Protein AF-A0A8H5DCV3-F1 (afdb_monomer_lite)

Secondary structure (DSSP, 8-state):
-----------PPPP---------------PPPP---------------PPP-PPPP--PPPPPPPP-PPPPTT--EEEEEE-TT--EEEEEE-TT--HHHHHHHTT--------

pLDDT: mean 71.94, std 15.12, range [40.69, 93.62]

Foldseek 3Di:
DDDDDDDDDDDDDDDDDDDDDDDDDDDDDDDDDDDDDDDPDPPPPPPPPDPDDDDDDDDDDDDDADDFDDEDPPQWDWDWDQDPVRDIDIDTGHPPHDPVSVCVVVVHDDDDPDD

Structure (mmCIF, N/CA/C/O backbone):
data_AF-A0A8H5DCV3-F1
#
_entry.id   AF-A0A8H5DCV3-F1
#
loop_
_atom_site.group_PDB
_atom_site.id
_atom_site.type_symbol
_atom_site.label_atom_id
_atom_site.label_alt_id
_atom_site.label_comp_id
_atom_site.label_asym_id
_atom_site.label_entity_id
_atom_site.label_seq_id
_atom_site.pdbx_PDB_ins_code
_atom_site.Cartn_x
_atom_site.Cartn_y
_atom_site.Cartn_z
_atom_site.occupancy
_atom_site.B_iso_or_equiv
_atom_site.auth_seq_id
_atom_site.auth_comp_id
_atom_site.auth_asym_id
_atom_site.auth_atom_id
_atom_site.pdbx_PDB_model_num
ATOM 1 N N . MET A 1 1 ? -24.229 2.708 -36.470 1.00 41.97 1 MET A N 1
ATOM 2 C CA . MET A 1 1 ? -23.001 2.862 -37.281 1.00 41.97 1 MET A CA 1
ATOM 3 C C . MET A 1 1 ? -21.816 2.696 -36.338 1.00 41.97 1 MET A C 1
ATOM 5 O O . MET A 1 1 ? -21.553 3.608 -35.572 1.00 41.97 1 MET A O 1
ATOM 9 N N . SER A 1 2 ? -21.192 1.516 -36.292 1.00 40.69 2 SER A N 1
ATOM 10 C CA . SER A 1 2 ? -20.056 1.236 -35.401 1.00 40.69 2 SER A CA 1
ATOM 11 C C . SER A 1 2 ? -18.868 0.804 -36.253 1.00 40.69 2 SER A C 1
ATOM 13 O O . SER A 1 2 ? -18.969 -0.170 -36.997 1.00 40.69 2 SER A O 1
ATOM 15 N N . ALA A 1 3 ? -17.790 1.586 -36.221 1.00 48.38 3 ALA A N 1
ATOM 16 C CA . ALA A 1 3 ? -16.588 1.349 -37.007 1.00 48.38 3 ALA A CA 1
ATOM 17 C C . ALA A 1 3 ? -15.575 0.548 -36.176 1.00 48.38 3 ALA A C 1
ATOM 19 O O . ALA A 1 3 ? -14.965 1.080 -35.249 1.00 48.38 3 ALA A O 1
ATOM 20 N N . SER A 1 4 ? -15.384 -0.724 -36.531 1.00 53.03 4 SER A N 1
ATOM 21 C CA . SER A 1 4 ? -14.284 -1.550 -36.027 1.00 53.03 4 SER A CA 1
ATOM 22 C C . SER A 1 4 ? -12.950 -1.007 -36.539 1.00 53.03 4 SER A C 1
ATOM 24 O O . SER A 1 4 ? -12.705 -0.966 -37.743 1.00 53.03 4 SER A O 1
ATOM 26 N N . ARG A 1 5 ? -12.073 -0.588 -35.624 1.00 64.88 5 ARG A N 1
ATOM 27 C CA . ARG A 1 5 ? -10.695 -0.196 -35.939 1.00 64.88 5 ARG A CA 1
ATOM 28 C C . ARG A 1 5 ? -9.798 -1.429 -35.835 1.00 64.88 5 ARG A C 1
ATOM 30 O O . ARG A 1 5 ? -9.446 -1.848 -34.738 1.00 64.88 5 ARG A O 1
ATOM 37 N N . SER A 1 6 ? -9.450 -2.016 -36.977 1.00 51.75 6 SER A N 1
ATOM 38 C CA . SER A 1 6 ? -8.407 -3.043 -37.066 1.00 51.75 6 SER A CA 1
ATOM 39 C C . SER A 1 6 ? -7.031 -2.400 -36.902 1.00 51.75 6 SER A C 1
ATOM 41 O O . SER A 1 6 ? -6.631 -1.572 -37.717 1.00 51.75 6 SER A O 1
ATOM 43 N N . PHE A 1 7 ? -6.290 -2.807 -35.873 1.00 57.69 7 PHE A N 1
ATOM 44 C CA . PHE A 1 7 ? -4.870 -2.493 -35.739 1.00 57.69 7 PHE A CA 1
ATOM 45 C C . PHE A 1 7 ? -4.058 -3.574 -36.458 1.00 57.69 7 PHE A C 1
ATOM 47 O O . PHE A 1 7 ? -4.066 -4.737 -36.060 1.00 57.69 7 PHE A O 1
ATOM 54 N N . ALA A 1 8 ? -3.388 -3.197 -37.546 1.00 53.12 8 ALA A N 1
ATOM 55 C CA . ALA A 1 8 ? -2.469 -4.074 -38.258 1.00 53.12 8 ALA A CA 1
ATOM 56 C C . ALA A 1 8 ? -1.158 -4.199 -37.466 1.00 53.12 8 ALA A C 1
ATOM 58 O O . ALA A 1 8 ? -0.436 -3.220 -37.280 1.00 53.12 8 ALA A O 1
ATOM 59 N N . THR A 1 9 ? -0.842 -5.402 -36.994 1.00 53.47 9 THR A N 1
ATOM 60 C CA . THR A 1 9 ? 0.440 -5.727 -36.365 1.00 53.47 9 THR A CA 1
ATOM 61 C C . THR A 1 9 ? 1.431 -6.190 -37.432 1.00 53.47 9 THR A C 1
ATOM 63 O O . THR A 1 9 ? 1.446 -7.343 -37.856 1.00 53.47 9 THR A O 1
ATOM 66 N N . CYS A 1 10 ? 2.289 -5.279 -37.888 1.00 49.78 10 CYS A N 1
ATOM 67 C CA . CYS A 1 10 ? 3.424 -5.630 -38.739 1.00 49.78 10 CYS A CA 1
ATOM 68 C C . CYS A 1 10 ? 4.555 -6.208 -37.872 1.00 49.78 10 CYS A C 1
ATOM 70 O O . CYS A 1 10 ? 5.283 -5.467 -37.215 1.00 49.78 10 CYS A O 1
ATOM 72 N N . LEU A 1 11 ? 4.718 -7.534 -37.867 1.00 62.47 11 LEU A N 1
ATOM 73 C CA . LEU A 1 11 ? 5.873 -8.204 -37.261 1.00 62.47 11 LEU A CA 1
ATOM 74 C C . LEU A 1 11 ? 7.071 -8.149 -38.221 1.00 62.47 11 LEU A C 1
ATOM 76 O O . LEU A 1 11 ? 7.170 -8.941 -39.160 1.00 62.47 11 LEU A O 1
ATOM 80 N N . ALA A 1 12 ? 8.002 -7.226 -37.978 1.00 58.28 12 ALA A N 1
ATOM 81 C CA . ALA A 1 12 ? 9.313 -7.254 -38.617 1.00 58.28 12 ALA A CA 1
ATOM 82 C C . ALA A 1 12 ? 10.156 -8.386 -38.000 1.00 58.28 12 ALA A C 1
ATOM 84 O O . ALA A 1 12 ? 10.436 -8.396 -36.802 1.00 58.28 12 ALA A O 1
ATOM 85 N N . LYS A 1 13 ? 10.546 -9.363 -38.824 1.00 55.94 13 LYS A N 1
ATOM 86 C CA . LYS A 1 13 ? 11.434 -10.468 -38.440 1.00 55.94 13 LYS A CA 1
ATOM 87 C C . LYS A 1 13 ? 12.854 -9.929 -38.238 1.00 55.94 13 LYS A C 1
ATOM 89 O O . LYS A 1 13 ? 13.450 -9.417 -39.181 1.00 55.94 13 LYS A O 1
ATOM 94 N N . ILE A 1 14 ? 13.394 -10.062 -37.029 1.00 60.09 14 ILE A N 1
ATOM 95 C CA . ILE A 1 14 ? 14.780 -9.693 -36.706 1.00 60.09 14 ILE A CA 1
ATOM 96 C C . ILE A 1 14 ? 15.674 -10.924 -36.935 1.00 60.09 14 ILE A C 1
ATOM 98 O O . ILE A 1 14 ? 15.394 -11.974 -36.350 1.00 60.09 14 ILE A O 1
ATOM 102 N N . PRO A 1 15 ? 16.746 -10.849 -37.745 1.00 53.91 15 PRO A N 1
ATOM 103 C CA . PRO A 1 15 ? 17.727 -11.922 -37.809 1.00 53.91 15 PRO A CA 1
ATOM 104 C C . PRO A 1 15 ? 18.585 -11.921 -36.538 1.00 53.91 15 PRO A C 1
ATOM 106 O O . PRO A 1 15 ? 19.250 -10.941 -36.203 1.00 53.91 15 PRO A O 1
ATOM 109 N N . VAL A 1 16 ? 18.585 -13.051 -35.833 1.00 59.47 16 VAL A N 1
ATOM 110 C CA . VAL A 1 16 ? 19.503 -13.313 -34.725 1.00 59.47 16 VAL A CA 1
ATOM 111 C C . VAL A 1 16 ? 20.841 -13.742 -35.318 1.00 59.47 16 VAL A C 1
ATOM 113 O O . VAL A 1 16 ? 21.055 -14.912 -35.615 1.00 59.47 16 VAL A O 1
ATOM 116 N N . THR A 1 17 ? 21.764 -12.799 -35.483 1.00 57.59 17 THR A N 1
ATOM 117 C CA . THR A 1 17 ? 23.189 -13.121 -35.637 1.00 57.59 17 THR A CA 1
ATOM 118 C C . THR A 1 17 ? 23.968 -12.479 -34.506 1.00 57.59 17 THR A C 1
ATOM 120 O O . THR A 1 17 ? 24.496 -11.374 -34.615 1.00 57.59 17 THR A O 1
ATOM 123 N N . ALA A 1 18 ? 24.026 -13.207 -33.395 1.00 55.81 18 ALA A N 1
ATOM 124 C CA . ALA A 1 18 ? 25.054 -13.043 -32.388 1.00 55.81 18 ALA A CA 1
ATOM 125 C C . ALA A 1 18 ? 26.340 -13.701 -32.906 1.00 55.81 18 ALA A C 1
ATOM 127 O O . ALA A 1 18 ? 26.369 -14.906 -33.119 1.00 55.81 18 ALA A O 1
ATOM 128 N N . CYS A 1 19 ? 27.406 -12.923 -33.089 1.00 48.53 19 CYS A N 1
ATOM 129 C CA . CYS A 1 19 ? 28.767 -13.450 -33.156 1.00 48.53 19 CYS A CA 1
ATOM 130 C C . CYS A 1 19 ? 29.738 -12.380 -32.647 1.00 48.53 19 CYS A C 1
ATOM 132 O O . CYS A 1 19 ? 30.203 -11.519 -33.391 1.00 48.53 19 CYS A O 1
ATOM 134 N N . ARG A 1 20 ? 30.037 -12.432 -31.343 1.00 57.97 20 ARG A N 1
ATOM 135 C CA . ARG A 1 20 ? 31.195 -11.744 -30.765 1.00 57.97 20 ARG A CA 1
ATOM 136 C C . ARG A 1 20 ? 32.446 -12.445 -31.290 1.00 57.97 20 ARG A C 1
ATOM 138 O O . ARG A 1 20 ? 32.690 -13.595 -30.937 1.00 57.97 20 ARG A O 1
ATOM 145 N N . ARG A 1 21 ? 33.248 -11.766 -32.107 1.00 46.25 21 ARG A N 1
ATOM 146 C CA . ARG A 1 21 ? 34.617 -12.197 -32.417 1.00 46.25 21 ARG A CA 1
ATOM 147 C C . ARG A 1 21 ? 35.589 -11.090 -32.039 1.00 46.25 21 ARG A C 1
ATOM 149 O O . ARG A 1 21 ? 35.752 -10.107 -32.749 1.00 46.25 21 ARG A O 1
ATOM 156 N N . THR A 1 22 ? 36.210 -11.272 -30.882 1.00 57.88 22 THR A N 1
ATOM 157 C CA . THR A 1 22 ? 37.427 -10.583 -30.456 1.00 57.88 22 THR A CA 1
ATOM 158 C C . THR A 1 22 ? 38.589 -11.041 -31.338 1.00 57.88 22 THR A C 1
ATOM 160 O O . THR A 1 22 ? 38.841 -12.242 -31.433 1.00 57.88 22 THR A O 1
ATOM 163 N N . LEU A 1 23 ? 39.301 -10.110 -31.974 1.00 59.84 23 LEU A N 1
ATOM 164 C CA . LEU A 1 23 ? 40.571 -10.383 -32.655 1.00 59.84 23 LEU A CA 1
ATOM 165 C C . LEU A 1 23 ? 41.731 -9.836 -31.805 1.00 59.84 23 LEU A C 1
ATOM 167 O O . LEU A 1 23 ? 41.642 -8.690 -31.359 1.00 59.84 23 LEU A O 1
ATOM 171 N N . PRO A 1 24 ? 42.811 -10.607 -31.573 1.00 52.31 24 PRO A N 1
ATOM 172 C CA . PRO A 1 24 ? 44.004 -10.102 -30.910 1.00 52.31 24 PRO A CA 1
ATOM 173 C C . PRO A 1 24 ? 44.884 -9.307 -31.884 1.00 52.31 24 PRO A C 1
ATOM 175 O O . PRO A 1 24 ? 44.973 -9.612 -33.075 1.00 52.31 24 PRO A O 1
ATOM 178 N N . MET A 1 25 ? 45.553 -8.289 -31.344 1.00 50.94 25 MET A N 1
ATOM 179 C CA . MET A 1 25 ? 46.533 -7.463 -32.043 1.00 50.94 25 MET A CA 1
ATOM 180 C C . MET A 1 25 ? 47.701 -8.298 -32.587 1.00 50.94 25 MET A C 1
ATOM 182 O O . MET A 1 25 ? 48.289 -9.098 -31.862 1.00 50.94 25 MET A O 1
ATOM 186 N N . ARG A 1 26 ? 48.109 -8.037 -33.834 1.00 51.50 26 ARG A N 1
ATOM 187 C CA . ARG A 1 26 ? 49.467 -8.330 -34.307 1.00 51.50 26 ARG A CA 1
ATOM 188 C C . ARG A 1 26 ? 50.173 -7.026 -34.652 1.00 51.50 26 ARG A C 1
ATOM 190 O O . ARG A 1 26 ? 49.723 -6.280 -35.515 1.00 51.50 26 ARG A O 1
ATOM 197 N N . LEU A 1 27 ? 51.285 -6.784 -33.965 1.00 53.00 27 LEU A N 1
ATOM 198 C CA . LEU A 1 27 ? 52.268 -5.766 -34.306 1.00 53.00 27 LEU A CA 1
ATOM 199 C C . LEU A 1 27 ? 53.041 -6.256 -35.536 1.00 53.00 27 LEU A C 1
ATOM 201 O O . LEU A 1 27 ? 53.692 -7.297 -35.480 1.00 53.00 27 LEU A O 1
ATOM 205 N N . SER A 1 28 ? 52.953 -5.526 -36.644 1.00 51.00 28 SER A N 1
ATOM 206 C CA . SER A 1 28 ? 53.816 -5.731 -37.804 1.00 51.00 28 SER A CA 1
ATOM 207 C C . SER A 1 28 ? 54.442 -4.390 -38.159 1.00 51.00 28 SER A C 1
ATOM 209 O O . SER A 1 28 ? 53.754 -3.441 -38.531 1.00 51.00 28 SER A O 1
ATOM 211 N N . GLN A 1 29 ? 55.751 -4.304 -37.935 1.00 58.50 29 GLN A N 1
ATOM 212 C CA . GLN A 1 29 ? 56.591 -3.200 -38.370 1.00 58.50 29 GLN A CA 1
ATOM 213 C C . GLN A 1 29 ? 56.742 -3.297 -39.889 1.00 58.50 29 GLN A C 1
ATOM 215 O O . GLN A 1 29 ? 57.239 -4.304 -40.383 1.00 58.50 29 GLN A O 1
ATOM 220 N N . ASN A 1 30 ? 56.347 -2.253 -40.616 1.00 50.00 30 ASN A N 1
ATOM 221 C CA . ASN A 1 30 ? 56.693 -2.092 -42.023 1.00 50.00 30 ASN A CA 1
ATOM 222 C C . ASN A 1 30 ? 57.320 -0.711 -42.223 1.00 50.00 30 ASN A C 1
ATOM 224 O O . ASN A 1 30 ? 56.689 0.315 -41.980 1.00 50.00 30 ASN A O 1
ATOM 228 N N . ILE A 1 31 ? 58.580 -0.716 -42.651 1.00 58.19 31 ILE A N 1
ATOM 229 C CA . ILE A 1 31 ? 59.338 0.450 -43.105 1.00 58.19 31 ILE A CA 1
ATOM 230 C C . ILE A 1 31 ? 58.941 0.707 -44.566 1.00 58.19 31 ILE A C 1
ATOM 232 O O . ILE A 1 31 ? 59.111 -0.203 -45.379 1.00 58.19 31 ILE A O 1
ATOM 236 N N . PRO A 1 32 ? 58.473 1.905 -44.956 1.00 53.38 32 PRO A N 1
ATOM 237 C CA . PRO A 1 32 ? 58.425 2.278 -46.359 1.00 53.38 32 PRO A CA 1
ATOM 238 C C . PRO A 1 32 ? 59.682 3.062 -46.750 1.00 53.38 32 PRO A C 1
ATOM 240 O O . PRO A 1 32 ? 59.981 4.126 -46.204 1.00 53.38 32 PRO A O 1
ATOM 243 N N . SER A 1 33 ? 60.404 2.528 -47.733 1.00 56.88 33 SER A N 1
ATOM 244 C CA . SER A 1 33 ? 61.365 3.269 -48.542 1.00 56.88 33 SER A CA 1
ATOM 245 C C . SER A 1 33 ? 60.644 4.313 -49.401 1.00 56.88 33 SER A C 1
ATOM 247 O O . SER A 1 33 ? 59.525 4.126 -49.878 1.00 56.88 33 SER A O 1
ATOM 249 N N . GLN A 1 34 ? 61.303 5.456 -49.544 1.00 61.91 34 GLN A N 1
ATOM 250 C CA . GLN A 1 34 ? 60.794 6.668 -50.167 1.00 61.91 34 GLN A CA 1
ATOM 251 C C . GLN A 1 34 ? 60.575 6.504 -51.678 1.00 61.91 34 GLN A C 1
ATOM 253 O O . GLN A 1 34 ? 61.426 5.975 -52.388 1.00 61.91 34 GLN A O 1
ATOM 258 N N . SER A 1 35 ? 59.486 7.074 -52.190 1.00 54.53 35 SER A N 1
ATOM 259 C CA . SER A 1 35 ? 59.411 7.566 -53.568 1.00 54.53 35 SER A CA 1
ATOM 260 C C . SER A 1 35 ? 58.370 8.684 -53.624 1.00 54.53 35 SER A C 1
ATOM 262 O O . SER A 1 35 ? 57.163 8.458 -53.548 1.00 54.53 35 SER A O 1
ATOM 264 N N . SER A 1 36 ? 58.868 9.909 -53.733 1.00 62.81 36 SER A N 1
ATOM 265 C CA . SER A 1 36 ? 58.110 11.138 -53.915 1.00 62.81 36 SER A CA 1
ATOM 266 C C . SER A 1 36 ? 57.447 11.181 -55.293 1.00 62.81 36 SER A C 1
ATOM 268 O O . SER A 1 36 ? 58.134 11.326 -56.304 1.00 62.81 36 SER A O 1
ATOM 270 N N . ARG A 1 37 ? 56.114 11.154 -55.341 1.00 55.59 37 ARG A N 1
ATOM 271 C CA . ARG A 1 37 ? 55.339 11.767 -56.429 1.00 55.59 37 ARG A CA 1
ATOM 272 C C . ARG A 1 37 ? 54.131 12.457 -55.816 1.00 55.59 37 ARG A C 1
ATOM 274 O O . ARG A 1 37 ? 53.209 11.802 -55.342 1.00 55.59 37 ARG A O 1
ATOM 281 N N . GLY A 1 38 ? 54.192 13.785 -55.773 1.00 55.34 38 GLY A N 1
ATOM 282 C CA . GLY A 1 38 ? 53.109 14.621 -55.281 1.00 55.34 38 GLY A CA 1
ATOM 283 C C . GLY A 1 38 ? 51.854 14.399 -56.115 1.00 55.34 38 GLY A C 1
ATOM 284 O O . GLY A 1 38 ? 51.825 14.720 -57.300 1.00 55.34 38 GLY A O 1
ATOM 285 N N . GLN A 1 39 ? 50.822 13.851 -55.485 1.00 57.81 39 GLN A N 1
ATOM 286 C CA . GLN A 1 39 ? 49.455 13.947 -55.967 1.00 57.81 39 GLN A CA 1
ATOM 287 C C . GLN A 1 39 ? 48.719 14.858 -54.993 1.00 57.81 39 GLN A C 1
ATOM 289 O O . GLN A 1 39 ? 48.579 14.547 -53.810 1.00 57.81 39 GLN A O 1
ATOM 294 N N . SER A 1 40 ? 48.316 16.024 -55.493 1.00 59.38 40 SER A N 1
ATOM 295 C CA . SER A 1 40 ? 47.452 16.959 -54.782 1.00 59.38 40 SER A CA 1
ATOM 296 C C . SER A 1 40 ? 46.069 16.323 -54.667 1.00 59.38 40 SER A C 1
ATOM 298 O O . SER A 1 40 ? 45.227 16.453 -55.553 1.00 59.38 40 SER A O 1
ATOM 300 N N . VAL A 1 41 ? 45.857 15.553 -53.603 1.00 56.25 41 VAL A N 1
ATOM 301 C CA . VAL A 1 41 ? 44.524 15.108 -53.212 1.00 56.25 41 VAL A CA 1
ATOM 302 C C . VAL A 1 41 ? 43.828 16.304 -52.586 1.00 56.25 41 VAL A C 1
ATOM 304 O O . VAL A 1 41 ? 44.161 16.727 -51.479 1.00 56.25 41 VAL A O 1
ATOM 307 N N . ALA A 1 42 ? 42.878 16.880 -53.322 1.00 61.91 42 ALA A N 1
ATOM 308 C CA . ALA A 1 42 ? 41.928 17.830 -52.771 1.00 61.91 42 ALA A CA 1
ATOM 309 C C . ALA A 1 42 ? 41.278 17.174 -51.546 1.00 61.91 42 ALA A C 1
ATOM 311 O O . ALA A 1 42 ? 40.467 16.257 -51.668 1.00 61.91 42 ALA A O 1
ATOM 312 N N . SER A 1 43 ? 41.708 17.601 -50.358 1.00 62.69 43 SER A N 1
ATOM 313 C CA . SER A 1 43 ? 41.211 17.101 -49.084 1.00 62.69 43 SER A CA 1
ATOM 314 C C . SER A 1 43 ? 39.759 17.533 -48.958 1.00 62.69 43 SER A C 1
ATOM 316 O O . SER A 1 43 ? 39.454 18.665 -48.577 1.00 62.69 43 SER A O 1
ATOM 318 N N . SER A 1 44 ? 38.846 16.649 -49.359 1.00 64.56 44 SER A N 1
ATOM 319 C CA . SER A 1 44 ? 37.426 16.818 -49.105 1.00 64.56 44 SER A CA 1
ATOM 320 C C . SER A 1 44 ? 37.260 16.849 -47.591 1.00 64.56 44 SER A C 1
ATOM 322 O O . SER A 1 44 ? 37.356 15.822 -46.919 1.00 64.56 44 SER A O 1
ATOM 324 N N . ARG A 1 45 ? 37.079 18.050 -47.035 1.00 63.38 45 ARG A N 1
ATOM 325 C CA . ARG A 1 45 ? 36.819 18.269 -45.612 1.00 63.38 45 ARG A CA 1
ATOM 326 C C . ARG A 1 45 ? 35.425 17.715 -45.312 1.00 63.38 45 ARG A C 1
ATOM 328 O O . ARG A 1 45 ? 34.441 18.445 -45.292 1.00 63.38 45 ARG A O 1
ATOM 335 N N . ALA A 1 46 ? 35.331 16.399 -45.147 1.00 68.62 46 ALA A N 1
ATOM 336 C CA . ALA A 1 46 ? 34.114 15.748 -44.701 1.00 68.62 46 ALA A CA 1
ATOM 337 C C . ALA A 1 46 ? 33.802 16.286 -43.301 1.00 68.62 46 ALA A C 1
ATOM 339 O O . ALA A 1 46 ? 34.548 16.049 -42.346 1.00 68.62 46 ALA A O 1
ATOM 340 N N . ILE A 1 47 ? 32.728 17.068 -43.195 1.00 66.94 47 ILE A N 1
ATOM 341 C CA . ILE A 1 47 ? 32.202 17.522 -41.913 1.00 66.94 47 ILE A CA 1
ATOM 342 C C . ILE A 1 47 ? 31.752 16.262 -41.181 1.00 66.94 47 ILE A C 1
ATOM 344 O O . ILE A 1 47 ? 30.749 15.642 -41.531 1.00 66.94 47 ILE A O 1
ATOM 348 N N . ARG A 1 48 ? 32.545 15.843 -40.192 1.00 67.31 48 ARG A N 1
ATOM 349 C CA . ARG A 1 48 ? 32.194 14.745 -39.295 1.00 67.31 48 ARG A CA 1
ATOM 350 C C . ARG A 1 48 ? 31.042 15.218 -38.416 1.00 67.31 48 ARG A C 1
ATOM 352 O O . ARG A 1 48 ? 31.269 15.798 -37.360 1.00 67.31 48 ARG A O 1
ATOM 359 N N . PHE A 1 49 ? 29.812 14.994 -38.866 1.00 66.69 49 PHE A N 1
ATOM 360 C CA . PHE A 1 49 ? 28.652 15.048 -37.988 1.00 66.69 49 PHE A CA 1
ATOM 361 C C . PHE A 1 49 ? 28.801 13.915 -36.977 1.00 66.69 49 PHE A C 1
ATOM 363 O O . PHE A 1 49 ? 28.618 12.744 -37.304 1.00 66.69 49 PHE A O 1
ATOM 370 N N . SER A 1 50 ? 29.202 14.263 -35.755 1.00 73.75 50 SER A N 1
ATOM 371 C CA . SER A 1 50 ? 29.101 13.337 -34.634 1.00 73.75 50 SER A CA 1
ATOM 372 C C . SER A 1 50 ? 27.612 13.157 -34.343 1.00 73.75 50 SER A C 1
ATOM 374 O O . SER A 1 50 ? 26.957 14.156 -34.033 1.00 73.75 50 SER A O 1
ATOM 376 N N . PRO A 1 51 ? 27.048 11.943 -34.445 1.00 75.19 51 PRO A N 1
ATOM 377 C CA . PRO A 1 51 ? 25.668 11.732 -34.044 1.00 75.19 51 PRO A CA 1
ATOM 378 C C . PRO A 1 51 ? 25.535 12.095 -32.562 1.00 75.19 51 PRO A C 1
ATOM 380 O O . PRO A 1 51 ? 26.343 11.672 -31.732 1.00 75.19 51 PRO A O 1
ATOM 383 N N . VAL A 1 52 ? 24.541 12.922 -32.238 1.00 78.81 52 VAL A N 1
ATOM 384 C CA . VAL A 1 52 ? 24.197 13.227 -30.847 1.00 78.81 52 VAL A CA 1
ATOM 385 C C . VAL A 1 52 ? 23.717 11.920 -30.208 1.00 78.81 52 VAL A C 1
ATOM 387 O O . VAL A 1 52 ? 22.819 11.285 -30.768 1.00 78.81 52 VAL A O 1
ATOM 390 N N . PRO A 1 53 ? 24.295 11.476 -29.077 1.00 76.50 53 PRO A N 1
ATOM 391 C CA . PRO A 1 53 ? 23.857 10.250 -28.429 1.00 76.50 53 PRO A CA 1
ATOM 392 C C . PRO A 1 53 ? 22.418 10.430 -27.945 1.00 76.50 53 PRO A C 1
ATOM 394 O O . PRO A 1 53 ? 22.148 11.207 -27.029 1.00 76.50 53 PRO A O 1
ATOM 397 N N . GLN A 1 54 ? 21.482 9.718 -28.568 1.00 82.81 54 GLN A N 1
ATOM 398 C CA . GLN A 1 54 ? 20.109 9.661 -28.087 1.00 82.81 54 GLN A CA 1
ATOM 399 C C . GLN A 1 54 ? 20.020 8.615 -26.976 1.00 82.81 54 GLN A C 1
ATOM 401 O O . GLN A 1 54 ? 20.407 7.461 -27.167 1.00 82.81 54 GLN A O 1
ATOM 406 N N . ARG A 1 55 ? 19.536 9.016 -25.795 1.00 84.94 55 ARG A N 1
ATOM 407 C CA . ARG A 1 55 ? 19.200 8.061 -24.733 1.00 84.94 55 ARG A CA 1
ATOM 408 C C . ARG A 1 55 ? 17.954 7.286 -25.150 1.00 84.94 55 ARG A C 1
ATOM 410 O O . ARG A 1 55 ? 16.956 7.891 -25.531 1.00 84.94 55 ARG A O 1
ATOM 417 N N . ALA A 1 56 ? 18.014 5.963 -25.058 1.00 88.19 56 ALA A N 1
ATOM 418 C CA . ALA A 1 56 ? 16.848 5.116 -25.259 1.00 88.19 56 ALA A CA 1
ATOM 419 C C . ALA A 1 56 ? 15.952 5.143 -24.012 1.00 88.19 56 ALA A C 1
ATOM 421 O O . ALA A 1 56 ? 16.449 5.084 -22.884 1.00 88.19 56 ALA A O 1
ATOM 422 N N . PHE A 1 57 ? 14.636 5.199 -24.212 1.00 89.50 57 PHE A N 1
ATOM 423 C CA . PHE A 1 57 ? 13.681 4.935 -23.140 1.00 89.50 57 PHE A CA 1
ATOM 424 C C . PHE A 1 57 ? 13.731 3.450 -22.768 1.00 89.50 57 PHE A C 1
ATOM 426 O O . PHE A 1 57 ? 13.856 2.590 -23.639 1.00 89.50 57 PHE A O 1
ATOM 433 N N . THR A 1 58 ? 13.642 3.152 -21.474 1.00 88.69 58 THR A N 1
ATOM 434 C CA . THR A 1 58 ? 13.545 1.782 -20.959 1.00 88.69 58 THR A CA 1
ATOM 435 C C . THR A 1 58 ? 12.240 1.651 -20.190 1.00 88.69 58 THR A C 1
ATOM 437 O O . THR A 1 58 ? 11.902 2.520 -19.393 1.00 88.69 58 THR A O 1
ATOM 440 N N . THR A 1 59 ? 11.522 0.559 -20.430 1.00 91.44 59 THR A N 1
ATOM 441 C CA . THR A 1 59 ? 10.314 0.177 -19.695 1.00 91.44 59 THR A CA 1
ATOM 442 C C . THR A 1 59 ? 10.608 -1.108 -18.935 1.00 91.44 59 THR A C 1
ATOM 444 O O . THR A 1 59 ? 11.263 -2.008 -19.460 1.00 91.44 59 THR A O 1
ATOM 447 N N . THR A 1 60 ? 10.115 -1.205 -17.705 1.00 86.19 60 THR A N 1
ATOM 448 C CA . THR A 1 60 ? 10.095 -2.446 -16.928 1.00 86.19 60 THR A CA 1
ATOM 449 C C . THR A 1 60 ? 8.749 -3.147 -17.096 1.00 86.19 60 THR A C 1
ATOM 451 O O . THR A 1 60 ? 7.741 -2.536 -17.452 1.00 86.19 60 THR A O 1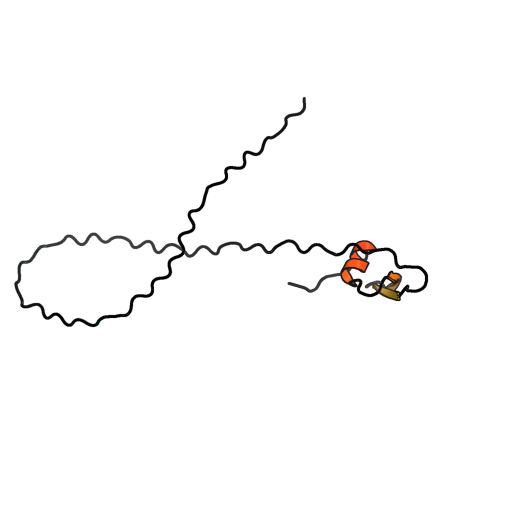
ATOM 454 N N . THR A 1 61 ? 8.715 -4.458 -16.871 1.00 88.75 61 THR A N 1
ATOM 455 C CA . THR A 1 61 ? 7.458 -5.214 -16.859 1.00 88.75 61 THR A CA 1
ATOM 456 C C . THR A 1 61 ? 6.538 -4.692 -15.760 1.00 88.75 61 THR A C 1
ATOM 458 O O . THR A 1 61 ? 7.000 -4.484 -14.636 1.00 88.75 61 THR A O 1
ATOM 461 N N . GLN A 1 62 ? 5.242 -4.540 -16.054 1.00 81.38 62 GLN A N 1
ATOM 462 C CA . GLN A 1 62 ? 4.247 -4.217 -15.030 1.00 81.38 62 GLN A CA 1
ATOM 463 C C . GLN A 1 62 ? 4.320 -5.238 -13.892 1.00 81.38 62 GLN A C 1
ATOM 465 O O . GLN A 1 62 ? 4.136 -6.438 -14.111 1.00 81.38 62 GLN A O 1
ATOM 470 N N . ARG A 1 63 ? 4.566 -4.753 -12.672 1.00 74.75 63 ARG A N 1
ATOM 471 C CA . ARG A 1 63 ? 4.293 -5.535 -11.471 1.00 74.75 63 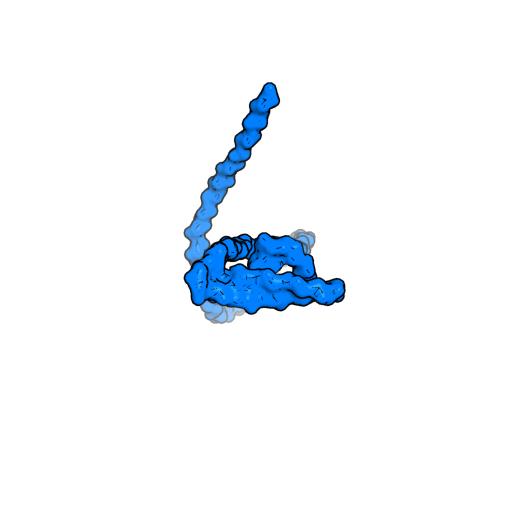ARG A CA 1
ATOM 472 C C . ARG A 1 63 ? 2.785 -5.572 -11.292 1.00 74.75 63 ARG A C 1
ATOM 474 O O . ARG A 1 63 ? 2.143 -4.530 -11.249 1.00 74.75 63 ARG A O 1
ATOM 481 N N . ARG A 1 64 ? 2.229 -6.776 -11.237 1.00 71.69 64 ARG A N 1
ATOM 482 C CA . ARG A 1 64 ? 0.853 -6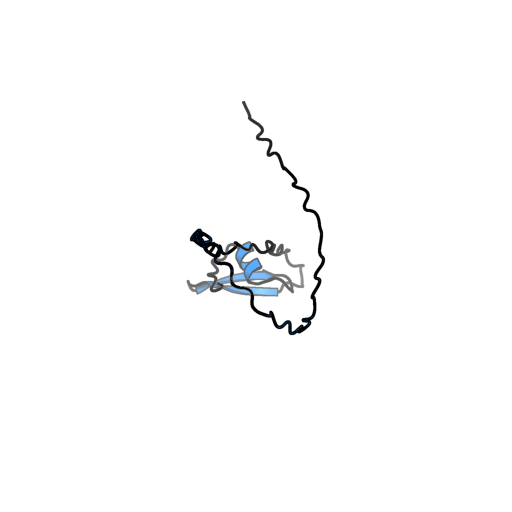.958 -10.793 1.00 71.69 64 ARG A CA 1
ATOM 483 C C . ARG A 1 64 ? 0.875 -6.958 -9.273 1.00 71.69 64 ARG A C 1
ATOM 485 O O . ARG A 1 64 ? 1.631 -7.732 -8.688 1.00 71.69 64 ARG A O 1
ATOM 492 N N . HIS A 1 65 ? 0.093 -6.067 -8.684 1.00 68.31 65 HIS A N 1
ATOM 493 C CA . HIS A 1 65 ? -0.248 -6.124 -7.268 1.00 68.31 65 HIS A CA 1
ATOM 494 C C . HIS A 1 65 ? -0.997 -7.437 -7.003 1.00 68.31 65 HIS A C 1
ATOM 496 O O . HIS A 1 65 ? -1.647 -7.969 -7.915 1.00 68.31 65 HIS A O 1
ATOM 502 N N . GLY A 1 66 ? -0.835 -8.002 -5.807 1.00 66.38 66 GLY A N 1
ATOM 503 C CA . GLY A 1 66 ? -1.544 -9.221 -5.425 1.00 66.38 66 GLY A CA 1
ATOM 504 C C . GLY A 1 66 ? -3.058 -8.998 -5.390 1.00 66.38 66 GLY A C 1
ATOM 505 O O . GLY A 1 66 ? -3.526 -7.868 -5.265 1.00 66.38 66 GLY A O 1
ATOM 506 N N . HIS A 1 67 ? -3.832 -10.076 -5.519 1.00 69.44 67 HIS A N 1
ATOM 507 C CA . HIS A 1 67 ? -5.232 -10.053 -5.101 1.00 69.44 67 HIS A CA 1
ATOM 508 C C . HIS A 1 67 ? -5.252 -10.295 -3.592 1.00 69.44 67 HIS A C 1
ATOM 510 O O . HIS A 1 67 ? -4.658 -11.271 -3.141 1.00 69.44 67 HIS A O 1
ATOM 516 N N . ILE A 1 68 ? -5.874 -9.391 -2.836 1.00 76.25 68 ILE A N 1
ATOM 517 C CA . ILE A 1 68 ? -6.088 -9.570 -1.400 1.00 76.25 68 ILE A CA 1
ATOM 518 C C . ILE A 1 68 ? -7.267 -10.530 -1.257 1.00 76.25 68 ILE A C 1
ATOM 520 O O . ILE A 1 68 ? -8.394 -10.180 -1.616 1.00 76.25 68 ILE A O 1
ATOM 524 N N . ASP A 1 69 ? -6.999 -11.739 -0.774 1.00 75.62 69 ASP A N 1
ATOM 525 C CA . ASP A 1 69 ? -8.043 -12.715 -0.491 1.00 75.62 69 ASP A CA 1
ATOM 526 C C . ASP A 1 69 ? -8.651 -12.441 0.896 1.00 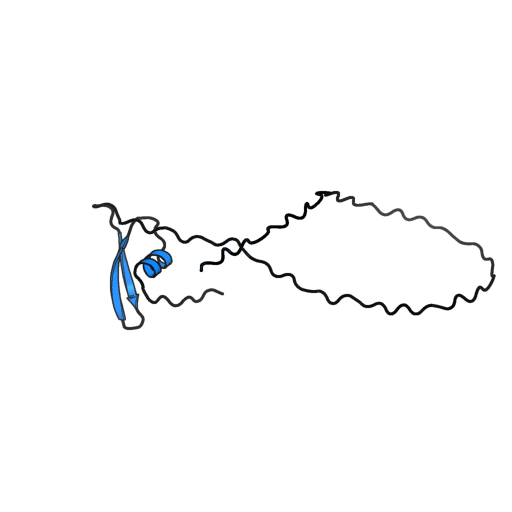75.62 69 ASP A C 1
ATOM 528 O O . ASP A 1 69 ? -7.918 -12.138 1.845 1.00 75.62 69 ASP A O 1
ATOM 532 N N . PRO A 1 70 ? -9.981 -12.575 1.060 1.00 76.25 70 PRO A N 1
ATOM 533 C CA . PRO A 1 70 ? -10.602 -12.498 2.374 1.00 76.25 70 PRO A CA 1
ATOM 534 C C . PRO A 1 70 ? -9.987 -13.546 3.312 1.00 76.25 70 PRO A C 1
ATOM 536 O O . PRO A 1 70 ? -9.860 -14.713 2.916 1.00 76.25 70 PRO A O 1
ATOM 539 N N . PRO A 1 71 ? -9.625 -13.171 4.549 1.00 79.19 71 PRO A N 1
ATOM 540 C CA . PRO A 1 71 ? -8.961 -14.090 5.453 1.00 79.19 71 PRO A CA 1
ATOM 541 C C . PRO A 1 71 ? -9.885 -15.240 5.852 1.00 79.19 71 PRO A C 1
ATOM 543 O O . PRO A 1 71 ? -11.112 -15.114 5.915 1.00 79.19 71 PRO A O 1
ATOM 546 N N . LYS A 1 72 ? -9.281 -16.401 6.114 1.00 78.19 72 LYS A N 1
ATOM 547 C CA . LYS A 1 72 ? -10.024 -17.569 6.585 1.00 78.19 72 LYS A CA 1
ATOM 548 C C . LYS A 1 72 ? -10.449 -17.362 8.039 1.00 78.19 72 LYS A C 1
ATOM 550 O O . LYS A 1 72 ? -9.655 -16.869 8.843 1.00 78.19 72 LYS A O 1
ATOM 555 N N . PRO A 1 73 ? -11.657 -17.815 8.411 1.00 75.19 73 PRO A N 1
ATOM 556 C CA . PRO A 1 73 ? -12.130 -17.694 9.780 1.00 75.19 73 PRO A CA 1
ATOM 557 C C . PRO A 1 73 ? -11.205 -18.472 10.726 1.00 75.19 73 PRO A C 1
ATOM 559 O O . PRO A 1 73 ? -11.065 -19.688 10.603 1.00 75.19 73 PRO A O 1
ATOM 562 N N . GLY A 1 74 ? -10.582 -17.760 11.668 1.00 78.12 74 GLY A N 1
ATOM 563 C CA . GLY A 1 74 ? -9.688 -18.325 12.687 1.00 78.12 74 GLY A CA 1
ATOM 564 C C . GLY A 1 74 ? -8.189 -18.078 12.475 1.00 78.12 74 GLY A C 1
ATOM 565 O O . GLY A 1 74 ? -7.429 -18.262 13.421 1.00 78.12 74 GLY A O 1
ATOM 566 N N . GLU A 1 75 ? -7.772 -17.607 11.299 1.00 79.94 75 GLU A N 1
ATOM 567 C CA . GLU A 1 75 ? -6.379 -17.219 10.991 1.00 79.94 75 GLU A CA 1
ATOM 568 C C . GLU A 1 75 ? -6.274 -15.720 10.639 1.00 79.94 75 GLU A C 1
ATOM 570 O O . GLU A 1 75 ? -5.352 -15.286 9.955 1.00 79.94 75 GLU A O 1
ATOM 575 N N . GLU A 1 76 ? -7.241 -14.916 11.089 1.00 84.75 76 GLU A N 1
ATOM 576 C CA . GLU A 1 76 ? -7.289 -13.481 10.808 1.00 84.75 76 GLU A CA 1
ATOM 577 C C . GLU A 1 76 ? -6.213 -12.733 11.600 1.00 84.75 76 GLU A C 1
ATOM 579 O O . GLU A 1 76 ? -6.193 -12.747 12.836 1.00 84.75 76 GLU A O 1
ATOM 584 N N . LEU A 1 77 ? -5.340 -12.026 10.888 1.00 87.44 77 LEU A N 1
ATOM 585 C CA . LEU A 1 77 ? -4.434 -11.053 11.479 1.00 87.44 77 LEU A CA 1
ATOM 586 C C . LEU A 1 77 ? -5.079 -9.674 11.425 1.00 87.44 77 LEU A C 1
ATOM 588 O O . LEU A 1 77 ? -5.745 -9.329 10.453 1.00 87.44 77 LEU A O 1
ATOM 592 N N . TYR A 1 78 ? -4.871 -8.865 12.461 1.00 90.94 78 TYR A N 1
ATOM 593 C CA . TYR A 1 78 ? -5.410 -7.509 12.499 1.00 90.94 78 TYR A CA 1
ATOM 594 C C . TYR A 1 78 ? -4.308 -6.479 12.313 1.00 90.94 78 TYR A C 1
ATOM 596 O O . TYR A 1 78 ? -3.358 -6.425 13.094 1.00 90.94 78 TYR A O 1
ATOM 604 N N . VAL A 1 79 ? -4.487 -5.622 11.313 1.00 91.62 79 VAL A N 1
ATOM 605 C CA . VAL A 1 79 ? -3.627 -4.468 11.053 1.00 91.62 79 VAL A CA 1
ATOM 606 C C . VAL A 1 79 ? -4.453 -3.203 11.233 1.00 91.62 79 VAL A C 1
ATOM 608 O O . VAL A 1 79 ? -5.540 -3.085 10.668 1.00 91.62 79 VAL A O 1
ATOM 611 N N . THR A 1 80 ? -3.935 -2.262 12.022 1.00 93.62 80 THR A N 1
ATOM 612 C CA . THR A 1 80 ? -4.540 -0.939 12.202 1.00 93.62 80 THR A CA 1
ATOM 613 C C . THR A 1 80 ? -3.704 0.100 11.467 1.00 93.62 80 THR A C 1
ATOM 615 O O . THR A 1 80 ? -2.531 0.289 11.788 1.00 93.62 80 THR A O 1
ATOM 618 N N . PHE A 1 81 ? -4.308 0.775 10.496 1.00 92.00 81 PHE A N 1
ATOM 619 C CA . PHE A 1 81 ? -3.733 1.927 9.814 1.00 92.00 81 PHE A CA 1
ATOM 620 C C . PHE A 1 81 ? -4.179 3.196 10.529 1.00 92.00 81 PHE A C 1
ATOM 622 O O . PHE A 1 81 ? -5.358 3.344 10.840 1.00 92.00 81 PHE A O 1
ATOM 629 N N . ILE A 1 82 ? -3.236 4.093 10.799 1.00 91.81 82 ILE A N 1
ATOM 630 C CA . ILE A 1 82 ? -3.510 5.400 11.395 1.00 91.81 82 ILE A CA 1
ATOM 631 C C . ILE A 1 82 ? -3.239 6.437 10.313 1.00 91.81 82 ILE A C 1
ATOM 633 O O . ILE A 1 82 ? -2.103 6.571 9.856 1.00 91.81 82 ILE A O 1
ATOM 637 N N . GLU A 1 83 ? -4.283 7.131 9.877 1.00 88.25 83 GLU A N 1
ATOM 638 C CA . GLU A 1 83 ? -4.175 8.158 8.843 1.00 88.25 83 GLU A CA 1
ATOM 639 C C . GLU A 1 83 ? -3.604 9.469 9.397 1.00 88.25 83 GLU A C 1
ATOM 641 O O . GLU A 1 83 ? -3.494 9.668 10.610 1.00 88.25 83 GLU A O 1
ATOM 646 N N . LYS A 1 84 ? -3.260 10.402 8.502 1.00 87.38 84 LYS A N 1
ATOM 647 C CA . LYS A 1 84 ? -2.719 11.724 8.869 1.00 87.38 84 LYS A CA 1
ATOM 648 C C . LYS A 1 84 ? -3.641 12.513 9.807 1.00 87.38 84 LYS A C 1
ATOM 650 O O . LYS A 1 84 ? -3.160 13.254 10.659 1.00 87.38 84 LYS A O 1
ATOM 655 N N . ASP A 1 85 ? -4.948 12.307 9.673 1.00 88.12 85 ASP A N 1
ATOM 656 C CA . ASP A 1 85 ? -5.975 12.961 10.483 1.00 88.12 85 ASP A CA 1
ATOM 657 C C . ASP A 1 85 ? -6.172 12.268 11.848 1.00 88.12 85 ASP A C 1
ATOM 659 O O . ASP A 1 85 ? -6.998 12.690 12.656 1.00 88.12 85 ASP A O 1
ATOM 663 N N . GLY A 1 86 ? -5.402 11.206 12.124 1.00 88.62 86 GLY A N 1
ATOM 664 C CA . GLY A 1 86 ? -5.461 10.418 13.354 1.00 88.62 86 GLY A CA 1
ATOM 665 C C . GLY A 1 86 ? -6.593 9.391 13.387 1.00 88.62 86 GLY A C 1
ATOM 666 O O . GLY A 1 86 ? -6.850 8.812 14.440 1.00 88.62 86 GLY A O 1
ATOM 667 N N . VAL A 1 87 ? -7.281 9.165 12.264 1.00 89.50 87 VAL A N 1
ATOM 668 C CA . VAL A 1 87 ? -8.346 8.161 12.158 1.00 89.50 87 VAL A CA 1
ATOM 669 C C . VAL A 1 87 ? -7.731 6.766 12.076 1.00 89.50 87 VAL A C 1
ATOM 671 O O . VAL A 1 87 ? -6.815 6.523 11.289 1.00 89.50 87 VAL A O 1
ATOM 674 N N . GLU A 1 88 ? -8.235 5.851 12.905 1.00 93.19 88 GLU A N 1
ATOM 675 C CA . GLU A 1 88 ? -7.783 4.462 12.953 1.00 93.19 88 GLU A CA 1
ATOM 676 C C . GLU A 1 88 ? -8.694 3.556 12.118 1.00 93.19 88 GLU A C 1
ATOM 678 O O . GLU A 1 88 ? -9.895 3.446 12.374 1.00 93.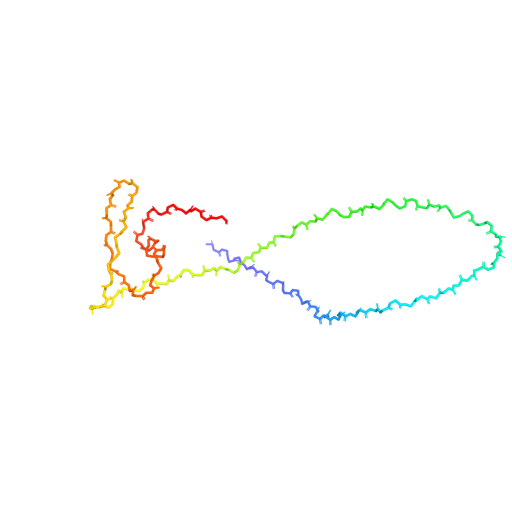19 88 GLU A O 1
ATOM 683 N N . HIS A 1 89 ? -8.106 2.837 11.165 1.00 91.56 89 HIS A N 1
ATOM 684 C CA . HIS A 1 89 ? -8.786 1.850 10.336 1.00 91.56 89 HIS A CA 1
ATOM 685 C C . HIS A 1 89 ? -8.217 0.461 10.594 1.00 91.56 89 HIS A C 1
ATOM 687 O O . HIS A 1 89 ? -7.053 0.185 10.304 1.00 91.56 89 HIS A O 1
ATOM 693 N N . LYS A 1 90 ? -9.043 -0.428 11.148 1.00 92.81 90 LYS A N 1
ATOM 694 C CA . LYS A 1 90 ? -8.647 -1.794 11.493 1.00 92.81 90 LYS A CA 1
ATOM 695 C C . LYS A 1 90 ? -9.178 -2.785 10.462 1.00 92.81 90 LYS A C 1
ATOM 697 O O . LYS A 1 90 ? -10.390 -2.902 10.299 1.00 92.81 90 LYS A O 1
ATOM 702 N N . PHE A 1 91 ? -8.277 -3.543 9.844 1.00 90.81 91 PHE A N 1
ATOM 703 C CA . PHE A 1 91 ? -8.613 -4.556 8.844 1.00 90.81 91 PHE A CA 1
ATOM 704 C C . PHE A 1 91 ? -8.157 -5.944 9.280 1.00 90.81 91 PHE A C 1
ATOM 706 O O . PHE A 1 91 ? -7.108 -6.096 9.912 1.00 90.81 91 PHE A O 1
ATOM 713 N N . ALA A 1 92 ? -8.970 -6.943 8.939 1.00 90.12 92 ALA A N 1
ATOM 714 C CA . ALA A 1 92 ? -8.611 -8.350 9.028 1.00 90.12 92 ALA A CA 1
ATOM 715 C C . ALA A 1 92 ? -7.911 -8.756 7.726 1.00 90.12 92 ALA A C 1
ATOM 717 O O . ALA A 1 92 ? -8.443 -8.519 6.642 1.00 90.12 92 ALA A O 1
ATOM 718 N N . VAL A 1 93 ? -6.723 -9.339 7.836 1.00 89.50 93 VAL A N 1
ATOM 719 C CA . VAL A 1 93 ? -5.849 -9.673 6.706 1.00 89.50 93 VAL A CA 1
ATOM 720 C C . VAL A 1 93 ? -5.291 -11.081 6.864 1.00 89.50 93 VAL A C 1
ATOM 722 O O . VAL A 1 93 ? -5.277 -11.634 7.969 1.00 89.50 93 VAL A O 1
ATOM 725 N N . SER A 1 94 ? -4.842 -11.666 5.757 1.00 89.19 94 SER A N 1
ATOM 726 C CA . SER A 1 94 ? -4.210 -12.982 5.752 1.00 89.19 94 SER A CA 1
ATOM 727 C C . SER A 1 94 ? -2.708 -12.865 6.013 1.00 89.19 94 SER A C 1
ATOM 729 O O . SER A 1 94 ? -2.081 -11.824 5.796 1.00 89.19 94 SER A O 1
ATOM 731 N N . GLU A 1 95 ? -2.094 -13.953 6.477 1.00 84.69 95 GLU A N 1
ATOM 732 C CA . GLU A 1 95 ? -0.637 -14.019 6.574 1.00 84.69 95 GLU A CA 1
ATOM 733 C C . GLU A 1 95 ? 0.007 -13.884 5.183 1.00 84.69 95 GLU A C 1
ATOM 735 O O . GLU A 1 95 ? -0.360 -14.582 4.239 1.00 84.69 95 GLU A O 1
ATOM 740 N N . GLY A 1 96 ? 1.000 -12.999 5.069 1.00 86.19 96 GLY A N 1
ATOM 741 C CA . GLY A 1 96 ? 1.748 -12.773 3.829 1.00 86.19 96 GLY A CA 1
ATOM 742 C C . GLY A 1 96 ? 1.201 -11.656 2.937 1.00 86.19 96 GLY A C 1
ATOM 743 O O . GLY A 1 96 ? 1.864 -11.309 1.956 1.00 86.19 96 GLY A O 1
ATOM 744 N N . ASP A 1 97 ? 0.065 -11.050 3.291 1.00 86.50 97 ASP A N 1
ATOM 745 C CA . ASP A 1 97 ? -0.468 -9.889 2.578 1.00 86.50 97 ASP A CA 1
ATOM 746 C C . ASP A 1 97 ? 0.441 -8.661 2.735 1.00 86.50 97 ASP A C 1
ATOM 748 O O . ASP A 1 97 ? 1.014 -8.386 3.794 1.00 86.50 97 ASP A O 1
ATOM 752 N N . ASN A 1 98 ? 0.580 -7.893 1.653 1.00 88.06 98 ASN A N 1
ATOM 753 C CA . ASN A 1 98 ? 1.375 -6.671 1.657 1.00 88.06 98 ASN A CA 1
ATOM 754 C C . ASN A 1 98 ? 0.547 -5.485 2.173 1.00 88.06 98 ASN A C 1
ATOM 756 O O . ASN A 1 98 ? -0.546 -5.227 1.677 1.00 88.06 98 ASN A O 1
ATOM 760 N N . LEU A 1 99 ? 1.106 -4.707 3.105 1.00 87.94 99 LEU A N 1
ATOM 761 C CA . LEU A 1 99 ? 0.447 -3.537 3.700 1.00 87.94 99 LEU A CA 1
ATOM 762 C C . LEU A 1 99 ? -0.012 -2.489 2.675 1.00 87.94 99 LEU A C 1
ATOM 764 O O . LEU A 1 99 ? -1.078 -1.906 2.850 1.00 87.94 99 LEU A O 1
ATOM 768 N N . LEU A 1 100 ? 0.763 -2.254 1.611 1.00 87.44 100 LEU A N 1
ATOM 769 C CA . LEU A 1 100 ? 0.382 -1.303 0.562 1.00 87.44 100 LEU A CA 1
ATOM 770 C C . LEU A 1 100 ? -0.774 -1.833 -0.289 1.00 87.44 100 LEU A C 1
ATOM 772 O O . LEU A 1 100 ? -1.655 -1.063 -0.658 1.00 87.44 100 LEU A O 1
ATOM 776 N N . ASP A 1 101 ? -0.792 -3.138 -0.562 1.00 86.31 101 ASP A N 1
ATOM 777 C CA . ASP A 1 101 ? -1.873 -3.765 -1.325 1.00 86.31 101 ASP A CA 1
ATOM 778 C C . ASP A 1 101 ? -3.174 -3.780 -0.493 1.00 86.31 101 ASP A C 1
ATOM 780 O O . ASP A 1 101 ? -4.242 -3.487 -1.027 1.00 86.31 101 ASP A O 1
ATOM 784 N N . ILE A 1 102 ? -3.089 -4.029 0.825 1.00 88.56 102 ILE A N 1
ATOM 785 C CA . ILE A 1 102 ? -4.227 -3.937 1.762 1.00 88.56 102 ILE A CA 1
ATOM 786 C C . ILE A 1 102 ? -4.795 -2.518 1.763 1.00 88.56 102 ILE A C 1
ATOM 788 O O . ILE A 1 102 ? -6.007 -2.334 1.664 1.00 88.56 102 ILE A O 1
ATOM 792 N N . ALA A 1 103 ? -3.923 -1.515 1.862 1.00 89.31 103 ALA A N 1
ATOM 793 C CA . ALA A 1 103 ? -4.333 -0.122 1.857 1.00 89.31 103 ALA A CA 1
ATOM 794 C C . ALA A 1 103 ? -5.018 0.264 0.542 1.00 89.31 103 ALA A C 1
ATOM 796 O O . ALA A 1 103 ? -6.092 0.857 0.559 1.00 89.31 103 ALA A O 1
ATOM 797 N N . GLN A 1 104 ? -4.449 -0.146 -0.594 1.00 86.31 104 GLN A N 1
ATOM 798 C CA . GLN A 1 104 ? -5.022 0.123 -1.908 1.00 86.31 104 GLN A CA 1
ATOM 799 C C . GLN A 1 104 ? -6.371 -0.582 -2.117 1.00 86.31 104 GLN A C 1
ATOM 801 O O . GLN A 1 104 ? -7.255 -0.021 -2.754 1.00 86.31 104 GLN A O 1
ATOM 806 N N . ALA A 1 105 ? -6.544 -1.795 -1.586 1.00 86.75 105 ALA A N 1
ATOM 807 C CA . ALA A 1 105 ? -7.800 -2.540 -1.675 1.00 86.75 105 ALA A CA 1
ATOM 808 C C . ALA A 1 105 ? -8.916 -1.974 -0.780 1.00 86.75 105 ALA A C 1
ATOM 810 O O . ALA A 1 105 ? -10.088 -2.206 -1.065 1.00 86.75 105 ALA A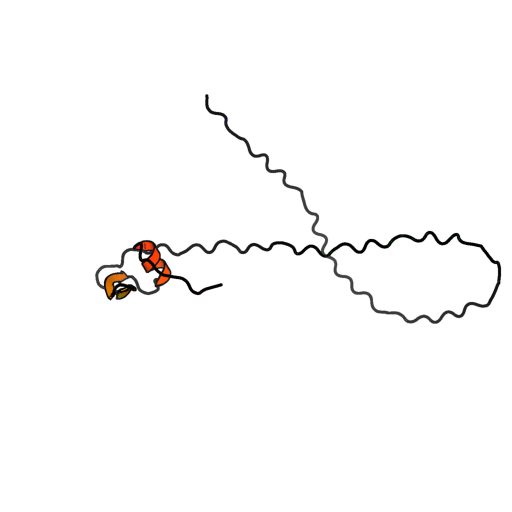 O 1
ATOM 811 N N . ASN A 1 106 ? -8.558 -1.253 0.286 1.00 88.12 106 ASN A N 1
ATOM 812 C CA . ASN A 1 106 ? -9.496 -0.616 1.214 1.00 88.12 106 ASN A CA 1
ATOM 813 C C . ASN A 1 106 ? -9.573 0.910 1.024 1.00 88.12 106 ASN A C 1
ATOM 815 O O . ASN A 1 106 ? -10.026 1.608 1.928 1.00 88.12 106 ASN A O 1
ATOM 819 N N . ASP A 1 107 ? -9.125 1.414 -0.133 1.00 86.88 107 ASP A N 1
ATOM 820 C CA . ASP A 1 107 ? -9.153 2.832 -0.514 1.00 86.88 107 ASP A CA 1
ATOM 821 C C . ASP A 1 107 ? -8.520 3.780 0.529 1.00 86.88 107 ASP A C 1
ATOM 823 O O . ASP A 1 107 ? -8.942 4.926 0.685 1.00 86.88 107 ASP A O 1
ATOM 827 N N . LEU A 1 108 ? -7.485 3.314 1.239 1.00 87.62 108 LEU A N 1
ATOM 828 C CA . LEU A 1 108 ? -6.745 4.121 2.210 1.00 87.62 108 LEU A CA 1
ATOM 829 C C . LEU A 1 108 ? -5.779 5.072 1.500 1.00 87.62 108 LEU A C 1
ATOM 831 O O . LEU A 1 108 ? -4.996 4.674 0.629 1.00 87.62 108 LEU A O 1
ATOM 835 N N . GLU A 1 109 ? -5.781 6.331 1.927 1.00 81.19 109 GLU A N 1
ATOM 836 C CA . GLU A 1 109 ? -4.943 7.381 1.352 1.00 81.19 109 GLU A CA 1
ATOM 837 C C . GLU A 1 109 ? -3.492 7.252 1.859 1.00 81.19 109 GLU A C 1
ATOM 839 O O . GLU A 1 109 ? -3.095 7.866 2.847 1.00 81.19 109 GLU A O 1
ATOM 844 N N . MET A 1 110 ? -2.683 6.407 1.208 1.00 80.69 110 MET A N 1
ATOM 845 C CA . MET A 1 110 ? -1.264 6.216 1.544 1.00 80.69 110 MET A CA 1
ATOM 846 C C . MET A 1 110 ? -0.361 7.038 0.617 1.00 80.69 110 MET A C 1
ATOM 848 O O . MET A 1 110 ? -0.224 6.741 -0.571 1.00 80.69 110 MET A O 1
ATOM 852 N N . GLU A 1 111 ? 0.304 8.058 1.157 1.00 77.81 111 GLU A N 1
ATOM 853 C CA . GLU A 1 111 ? 1.308 8.826 0.415 1.00 77.81 111 GLU A CA 1
ATOM 854 C C . GLU A 1 111 ? 2.600 8.004 0.230 1.00 77.81 111 GLU A C 1
ATOM 856 O O . GLU A 1 111 ? 3.186 7.492 1.186 1.00 77.81 111 GLU A O 1
ATOM 861 N N . GLY A 1 112 ? 3.061 7.856 -1.017 1.00 75.69 112 GLY A N 1
ATOM 862 C CA . GLY A 1 112 ? 4.287 7.127 -1.347 1.00 75.69 112 GLY A CA 1
ATOM 863 C C . GLY A 1 112 ? 5.518 8.035 -1.393 1.00 75.69 112 GLY A C 1
ATOM 864 O O . GLY A 1 112 ? 5.515 9.050 -2.082 1.00 75.69 112 GLY A O 1
ATOM 865 N N . ALA A 1 113 ? 6.603 7.638 -0.722 1.00 75.62 113 ALA A N 1
ATOM 866 C CA . ALA A 1 113 ? 7.899 8.329 -0.775 1.00 75.62 113 ALA A CA 1
ATOM 867 C C . ALA A 1 113 ? 8.903 7.697 -1.767 1.00 75.62 113 ALA A C 1
ATOM 869 O O . ALA A 1 113 ? 10.079 8.066 -1.771 1.00 75.62 113 ALA A O 1
ATOM 870 N N . CYS A 1 114 ? 8.488 6.706 -2.566 1.00 74.06 114 CYS A N 1
ATOM 871 C CA . CYS A 1 114 ? 9.390 6.014 -3.492 1.00 74.06 114 CYS A CA 1
ATOM 872 C C . CYS A 1 114 ? 9.570 6.787 -4.813 1.00 74.06 114 CYS A C 1
ATOM 874 O O . CYS A 1 114 ? 8.628 7.400 -5.315 1.00 74.06 114 CYS A O 1
ATOM 876 N N . GLY A 1 115 ? 10.791 6.753 -5.361 1.00 50.47 115 GLY A N 1
ATOM 877 C CA . GLY A 1 115 ? 11.200 7.401 -6.612 1.00 50.47 115 GLY A CA 1
ATOM 878 C C . GLY A 1 115 ? 12.120 6.515 -7.437 1.00 50.47 115 GLY A C 1
ATOM 879 O O . GLY A 1 115 ? 12.857 5.705 -6.826 1.00 50.47 115 GLY A O 1
#

Radius of gyration: 33.48 Å; chains: 1; bounding box: 84×37×70 Å

Sequence (115 aa):
MSASRSFATCLAKIPVTACRRTLPMRLSQNIPSQSSRGQSVASSRAIRFSPVPQRAFTTTTQRRHGHIDPPKPGEELYVTFIEKDGVEHKFAVSEGDNLLDIAQANDLEMEGACG

=== Feature glossary ===
Annotated list of the representations used here:

Nearest PDB structures. The Foldseek neighbor list gives the closest experimentally determined structures in the PDB, ranked by structural alignment. TM-score near 1 means near-identical fold; near 0.3 means only rough topology match. This is how one finds what a novel AlphaFold prediction most resembles in the solved-structure universe.

Foldseek 3Di. Foldseek's 3Di representation compresses backbone geometry into a per-residue letter drawn from a learned twenty-state alphabet. It captures the tertiary interaction pattern around each residue — which residues are packed against it in space, regardless of where they are in sequence.

Radius of gyration, Cα contacts, bounding box. Radius of gyration (Rg) is the root-mean-square distance of Cα atoms from their centroid — a single number for overall size and compactness. A globular domain of N residues has Rg ≈ 2.2·N^0.38 Å; an extended or disordered chain has a much larger Rg. The Cα contact count is the number of residue pairs whose Cα atoms are within 8 Å and are more than four positions apart in sequence — a standard proxy for tertiary packing density. The bounding box is the smallest axis-aligned box enclosing all Cα atoms.

InterPro / GO / CATH / organism. The annotation block draws on four external resources. InterPro: which protein families and domains the sequence belongs to. GO: standardized terms for what the protein does, what process it participates in, and where in the cell it acts. CATH: which structural fold it has in the CATH hierarchy. Organism: the species of origin.

mmCIF coordinates. The mmCIF block holds the 3D Cartesian coordinates of each backbone atom (N, Cα, C, O) in ångströms. mmCIF is the PDB's canonical archive format — a tagged-loop text representation of the atomic model.

pLDDT. pLDDT is the predicted lDDT-Cα score: AlphaFold's confidence that the local environment of each residue (all inter-atomic distances within 15 Å) is correctly placed. It is a per-residue number between 0 and 100, with higher meaning more reliable.

Backbone torsions (φ/ψ). φ (phi) and ψ (psi) are the two rotatable backbone dihedrals per residue: φ is the C(i-1)–N–Cα–C torsion, ψ is the N–Cα–C–N(i+1) torsion, both in degrees on (−180°, 180°]. α-helical residues cluster near (−60°, −45°); β-strand residues near (−120°, +130°). A Ramachandran plot is simply a scatter of (φ, ψ) for every residue.

B-factor. For experimental (PDB) structures, the B-factor (temperature factor) quantifies the positional spread of each atom in the crystal — a combination of thermal vibration and static disorder — in units of Å². High B-factors mark flexible loops or poorly resolved regions; low B-factors mark the rigid, well-ordered core.

Secondary structure (3-state, P-SEA). SS3 is a coarse helix/strand/coil call (letters a/b/c) made by the P-SEA algorithm from inter-Cα distances and dihedrals. It is less detailed than DSSP but needs only Cα positions.

Predicted aligned error. Predicted aligned error is AlphaFold's pairwise confidence. Unlike pLDDT (per-residue), PAE is per-residue-pair and captures whether two parts of the structure are correctly placed relative to each other. Units are ångströms of expected positional error.

Solvent-accessible surface area. Solvent-accessible surface area (SASA) is the area in Å² traced out by the centre of a 1.4 Å probe sphere (a water molecule) rolled over the protein's van der Waals surface (Shrake–Rupley / Lee–Richards construction). Buried residues have near-zero SASA; fully exposed residues can exceed 200 Å². The total SASA scales roughly with the number of surface residues.

Secondary structure (8-state, DSSP). The SS8 string is DSSP's per-residue secondary-structure call. α-helix (H) means an i→i+4 H-bond ladder; β-strand (E) means the residue participates in a β-sheet; 3₁₀ (G) and π (I) are tighter and wider helices; T/S are turns/bends; '-' is loop.

Rendered structure images. Structure images are PyMOL renders from six orthogonal camera directions. Cartoon representation draws helices as coils and strands as arrows; sticks shows the backbone as bonds; surface shows the solvent-excluded envelope. Rainbow coloring maps sequence position to hue (blue→red, N→C); chain coloring assigns a distinct color per polypeptide.

Sequence. The amino-acid sequence is the protein's primary structure: the linear order of residues from the N-terminus to the C-terminus, written in one-letter code. Everything else here — the 3D coordinates, the secondary structure, the domain annotations — is ultimately a consequence of this string.

Contact-map, Ramachandran, and PAE plots. Three diagnostic plots accompany the record. The Cα contact map visualizes the tertiary structure as a 2D adjacency matrix (8 Å cutoff, sequence-local contacts suppressed). The Ramachandran plot shows the distribution of backbone (φ, ψ) torsions, with points in the α and β basins reflecting secondary structure content. The PAE plot shows AlphaFold's inter-residue confidence as a color matrix.